Protein AF-A0A3C1C2Q9-F1 (afdb_monomer_lite)

pL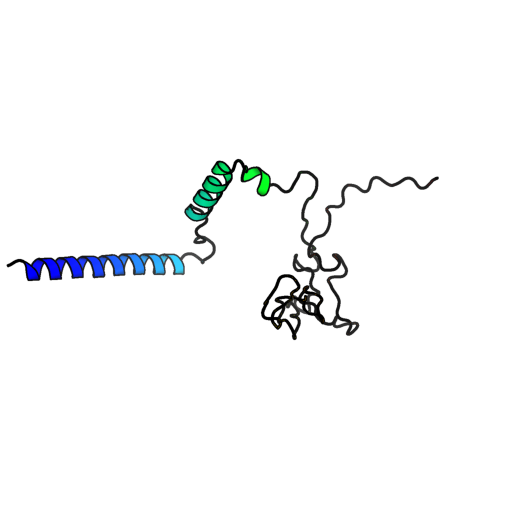DDT: mean 70.47, std 13.51, range [44.06, 96.5]

Foldseek 3Di:
DPPVVVVVVVVVVVVVVVVVVVVVVVVPVVDPVPPPPPCPPVVVVVCVVCVVVVHHVVVVVPDDPQWDFAFDPCLRLLQEHADPPRHGQFQPVLRQQQQNPFPDPDPPRAGPPQQSRLRFDQDPVPRDGATDPQPRSRRTDTDPPPCPDPDDDD

Secondary structure (DSSP, 8-state):
--HHHHHHHHHHHHHHHHHHHHHHHHHHHHS-TTS-S-TTTHHHHHHHHHHHTT--THHHHS--TT--EEE-TTTTTS-SPB-TTS-B---TTTTTSSSTTS---STTPPPPTTTTTS--EE-TTT--EE--TTTTTSSEEE------------

Radius of gyration: 26.31 Å; chains: 1; bounding box: 98×40×55 Å

Sequence (154 aa):
MGKSVYASLIFLFVVLGFVLQFNWMQGVKEKKAEEFAPQGLADKISRWMLQKRGLDPDMLSEGQPGVDKINCAICMGTGRVLGQPGEKAICPICQGVGFRMIRRFDAADRICPFCSGMGRVELPDTGVVGTCPRCDGRGLVRSRATAESVPDGI

Structure (mmCIF, N/CA/C/O backbone):
data_AF-A0A3C1C2Q9-F1
#
_entry.id   AF-A0A3C1C2Q9-F1
#
loop_
_atom_site.group_PDB
_atom_site.id
_atom_site.type_symbol
_atom_site.label_atom_id
_atom_site.label_alt_id
_atom_site.label_comp_id
_atom_site.label_asym_id
_atom_site.label_entity_id
_atom_site.label_seq_id
_atom_site.pdbx_PDB_ins_code
_atom_site.Cartn_x
_atom_site.Cartn_y
_atom_site.Cartn_z
_atom_site.occupancy
_atom_site.B_iso_or_equiv
_atom_site.auth_seq_id
_atom_site.auth_comp_id
_atom_site.auth_asym_id
_atom_site.auth_atom_id
_atom_site.pdbx_PDB_model_num
ATOM 1 N N . MET A 1 1 ? 52.748 0.361 -31.535 1.00 58.75 1 MET A N 1
ATOM 2 C CA . MET A 1 1 ? 52.384 1.661 -30.925 1.00 58.75 1 MET A CA 1
ATOM 3 C C . MET A 1 1 ? 50.882 1.852 -30.629 1.00 58.75 1 MET A C 1
ATOM 5 O O . MET A 1 1 ? 50.506 2.947 -30.255 1.00 58.75 1 MET A O 1
ATOM 9 N N . GLY A 1 2 ? 50.009 0.830 -30.710 1.00 73.88 2 GLY A N 1
ATOM 10 C CA . GLY A 1 2 ? 48.559 1.030 -30.491 1.00 73.88 2 GLY A CA 1
ATOM 11 C C . GLY A 1 2 ? 48.038 0.802 -29.063 1.00 73.88 2 GLY A C 1
ATOM 12 O O . GLY A 1 2 ? 47.067 1.426 -28.659 1.00 73.88 2 GLY A O 1
ATOM 13 N N . LYS A 1 3 ? 48.669 -0.072 -28.266 1.00 82.44 3 LYS A N 1
ATOM 14 C CA . LYS A 1 3 ? 48.089 -0.552 -26.993 1.00 82.44 3 LYS A CA 1
ATOM 15 C C . LYS A 1 3 ? 48.021 0.514 -25.886 1.00 82.44 3 LYS A C 1
ATOM 17 O O . LYS A 1 3 ? 47.086 0.491 -25.095 1.00 82.44 3 LYS A O 1
ATOM 22 N N . SER A 1 4 ? 48.962 1.461 -25.848 1.00 84.06 4 SER A N 1
ATOM 23 C CA . SER A 1 4 ? 48.955 2.542 -24.847 1.00 84.06 4 SER A CA 1
ATOM 24 C C . SER A 1 4 ? 47.852 3.572 -25.101 1.00 84.06 4 SER A C 1
ATOM 26 O O . SER A 1 4 ? 47.272 4.088 -24.151 1.00 84.06 4 SER A O 1
ATOM 28 N N . VAL A 1 5 ? 47.510 3.821 -26.369 1.00 92.25 5 VAL A N 1
ATOM 29 C CA . VAL A 1 5 ? 46.439 4.755 -26.749 1.00 92.25 5 VAL A CA 1
ATOM 30 C C . VAL A 1 5 ? 45.075 4.200 -26.336 1.00 92.25 5 VAL A C 1
ATOM 32 O O . VAL A 1 5 ? 44.279 4.916 -25.738 1.00 92.25 5 VAL A O 1
ATOM 35 N N . TYR A 1 6 ? 44.834 2.902 -26.552 1.00 89.75 6 TYR A N 1
ATOM 36 C CA . TYR A 1 6 ? 43.606 2.248 -26.086 1.00 89.75 6 TYR A CA 1
ATOM 37 C C . TYR A 1 6 ? 43.485 2.249 -24.560 1.00 89.75 6 TYR A C 1
ATOM 39 O O . TYR A 1 6 ? 42.414 2.550 -24.038 1.00 89.75 6 TYR A O 1
ATOM 47 N N . ALA A 1 7 ? 44.576 1.973 -23.838 1.00 92.88 7 ALA A N 1
ATOM 48 C CA . ALA A 1 7 ? 44.569 2.021 -22.377 1.00 92.88 7 ALA A CA 1
ATOM 49 C C . ALA A 1 7 ? 44.247 3.432 -21.851 1.00 92.88 7 ALA A C 1
ATOM 51 O O . ALA A 1 7 ? 43.455 3.578 -20.922 1.00 92.88 7 ALA A O 1
ATOM 52 N N . SER A 1 8 ? 44.800 4.470 -22.486 1.00 93.75 8 SER A N 1
ATOM 53 C CA . SER A 1 8 ? 44.531 5.865 -22.126 1.00 93.75 8 SER A CA 1
ATOM 54 C C . SER A 1 8 ? 43.080 6.275 -22.408 1.00 93.75 8 SER A C 1
ATOM 56 O O . SER A 1 8 ? 42.453 6.901 -21.5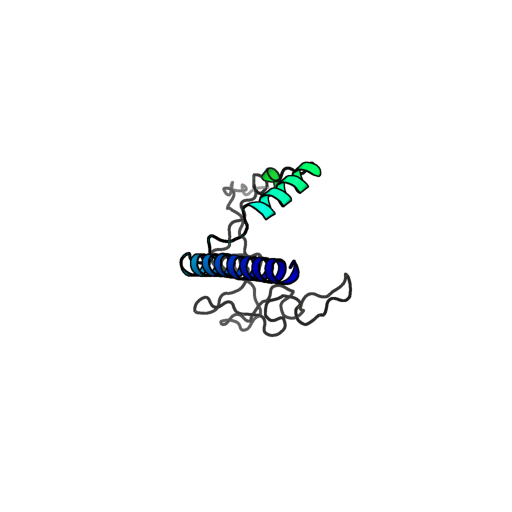55 1.00 93.75 8 SER A O 1
ATOM 58 N N . LEU A 1 9 ? 42.509 5.863 -23.545 1.00 94.94 9 LEU A N 1
ATOM 59 C CA . LEU A 1 9 ? 41.108 6.143 -23.878 1.00 94.94 9 LEU A CA 1
ATOM 60 C C . LEU A 1 9 ? 40.135 5.453 -22.919 1.00 94.94 9 LEU A C 1
ATOM 62 O O . LEU A 1 9 ? 39.205 6.092 -22.435 1.00 94.94 9 LEU A O 1
ATOM 66 N N . ILE A 1 10 ? 40.363 4.175 -22.602 1.00 94.31 10 ILE A N 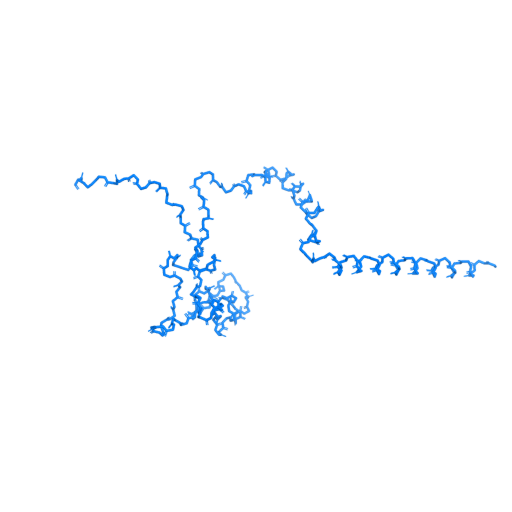1
ATOM 67 C CA . ILE A 1 10 ? 39.522 3.434 -21.651 1.00 94.31 10 ILE A CA 1
ATOM 68 C C . ILE A 1 10 ? 39.561 4.108 -20.279 1.00 94.31 10 ILE A C 1
ATOM 70 O O . ILE A 1 10 ? 38.514 4.326 -19.672 1.00 94.31 10 ILE A O 1
ATOM 74 N N . PHE A 1 11 ? 40.751 4.488 -19.810 1.00 96.12 11 PHE A N 1
ATOM 75 C CA . PHE A 1 11 ? 40.893 5.186 -18.537 1.00 96.12 11 PHE A CA 1
ATOM 76 C C . PHE A 1 11 ? 40.135 6.519 -18.530 1.00 96.12 11 PHE A C 1
ATOM 78 O O . PHE A 1 11 ? 39.421 6.814 -17.574 1.00 96.12 11 PHE A O 1
ATOM 85 N N . LEU A 1 12 ? 40.211 7.287 -19.622 1.00 96.50 12 LEU A N 1
ATOM 86 C CA . LEU A 1 12 ? 39.479 8.544 -19.762 1.00 96.50 12 LEU A CA 1
ATOM 87 C C . LEU A 1 12 ? 37.963 8.322 -19.684 1.00 96.50 12 LEU A C 1
ATOM 89 O O . LEU A 1 12 ? 37.295 9.028 -18.934 1.00 96.50 12 LEU A O 1
ATOM 93 N N . PHE A 1 13 ? 37.420 7.314 -20.373 1.00 96.06 13 PHE A N 1
ATOM 94 C CA . PHE A 1 13 ? 35.991 6.987 -20.296 1.00 96.06 13 PHE A CA 1
ATOM 95 C C . PHE A 1 13 ? 35.548 6.579 -18.889 1.00 96.06 13 PHE A C 1
ATOM 97 O O . PHE A 1 13 ? 34.484 7.006 -18.441 1.00 96.06 13 PHE A O 1
ATOM 104 N N . VAL A 1 14 ? 36.361 5.792 -18.179 1.00 96.19 14 VAL A N 1
ATOM 105 C CA . VAL A 1 14 ? 36.060 5.378 -16.800 1.00 96.19 14 VAL A CA 1
ATOM 106 C C . VAL A 1 14 ? 36.032 6.588 -15.868 1.00 96.19 14 VAL A C 1
ATOM 108 O O . VAL A 1 14 ? 35.081 6.747 -15.104 1.00 96.19 14 VAL A O 1
ATOM 111 N N . VAL A 1 15 ? 37.027 7.474 -15.961 1.00 96.19 15 VAL A N 1
ATOM 112 C CA . VAL A 1 15 ? 37.079 8.696 -15.145 1.00 96.19 15 VAL A CA 1
ATOM 113 C C . VAL A 1 15 ? 35.913 9.627 -15.482 1.00 96.19 15 VAL A C 1
ATOM 115 O O . VAL A 1 15 ? 35.256 10.132 -14.574 1.00 96.19 15 VAL A O 1
ATOM 118 N N . LEU A 1 16 ? 35.600 9.813 -16.767 1.00 96.38 16 LEU A N 1
ATOM 119 C CA . LEU A 1 16 ? 34.487 10.657 -17.206 1.00 96.38 16 LEU A CA 1
ATOM 120 C C . LEU A 1 16 ? 33.138 10.123 -16.698 1.00 96.38 16 LEU A C 1
ATOM 122 O O . LEU A 1 16 ? 32.327 10.885 -16.170 1.00 96.38 16 LEU A O 1
ATOM 126 N N . GLY A 1 17 ? 32.918 8.809 -16.811 1.00 94.19 17 GLY A N 1
ATOM 127 C CA . GLY A 1 17 ? 31.729 8.142 -16.282 1.00 94.19 17 GLY A CA 1
ATOM 128 C C . GLY A 1 17 ? 31.616 8.288 -14.765 1.00 94.19 17 GLY A C 1
ATOM 129 O O . GLY A 1 17 ? 30.540 8.600 -14.256 1.00 94.19 17 GLY A O 1
ATOM 130 N N . PHE A 1 18 ? 32.735 8.154 -14.048 1.00 96.00 18 PHE A N 1
ATOM 131 C CA . PHE A 1 18 ? 32.773 8.320 -12.597 1.00 96.00 18 PHE A CA 1
ATOM 132 C C . PHE A 1 18 ? 32.421 9.751 -12.166 1.00 96.00 18 PHE A C 1
ATOM 134 O O . PHE A 1 18 ? 31.618 9.931 -11.252 1.00 96.00 18 PHE A O 1
ATOM 141 N N . VAL A 1 19 ? 32.948 10.773 -12.849 1.00 94.12 19 VAL A N 1
ATOM 142 C CA . VAL A 1 19 ? 32.631 12.186 -12.565 1.00 94.12 19 VAL A CA 1
ATOM 143 C C . VAL A 1 19 ? 31.155 12.493 -12.834 1.00 94.12 19 VAL A C 1
ATOM 145 O O . VAL A 1 19 ? 30.505 13.140 -12.013 1.00 94.12 19 VAL A O 1
ATOM 148 N N . LEU A 1 20 ? 30.596 11.992 -13.941 1.00 92.62 20 LEU A N 1
ATOM 149 C CA . LEU A 1 20 ? 29.171 12.147 -14.258 1.00 92.62 20 LEU A CA 1
ATOM 150 C C . LEU A 1 20 ? 28.277 11.502 -13.193 1.00 92.62 20 LEU A C 1
ATOM 152 O O . LEU A 1 20 ? 27.340 12.136 -12.704 1.00 92.62 20 LEU A O 1
ATOM 156 N N . GLN A 1 21 ? 28.590 10.267 -12.800 1.00 87.94 21 GLN A N 1
ATOM 157 C CA . GLN A 1 21 ? 27.844 9.549 -11.770 1.00 87.94 21 GLN A CA 1
ATOM 158 C C . GLN A 1 21 ? 27.952 10.247 -10.407 1.00 87.94 21 GLN A C 1
ATOM 160 O O . GLN A 1 21 ? 26.959 10.351 -9.686 1.00 87.94 21 GLN A O 1
ATOM 165 N N . PHE A 1 22 ? 29.131 10.771 -10.062 1.00 91.50 22 PHE A N 1
ATOM 166 C CA . PHE A 1 22 ? 29.343 11.497 -8.814 1.00 91.50 22 PHE A CA 1
ATOM 167 C C . PHE A 1 22 ? 28.563 12.818 -8.779 1.00 91.50 22 PHE A C 1
ATOM 169 O O . PHE A 1 22 ? 27.863 13.074 -7.801 1.00 91.50 22 PHE A O 1
ATOM 176 N N . ASN A 1 23 ? 28.595 13.610 -9.856 1.00 87.50 23 ASN A N 1
ATOM 177 C CA . ASN A 1 23 ? 27.820 14.852 -9.956 1.00 87.50 23 ASN A CA 1
ATOM 178 C C . ASN A 1 23 ? 26.310 14.600 -9.861 1.00 87.50 23 ASN A C 1
ATOM 180 O O . ASN A 1 23 ? 25.604 15.346 -9.183 1.00 87.50 23 ASN A O 1
ATOM 184 N N . TRP A 1 24 ? 25.815 13.525 -10.481 1.00 83.62 24 TRP A N 1
ATOM 185 C CA . TRP A 1 24 ? 24.413 13.130 -10.353 1.00 83.62 24 TRP A CA 1
ATOM 186 C C . TRP A 1 24 ? 24.053 12.778 -8.902 1.00 83.62 24 TRP A C 1
ATOM 188 O O . TRP A 1 24 ? 23.069 13.294 -8.375 1.00 83.62 24 TRP A O 1
ATOM 198 N N . MET A 1 25 ? 24.883 11.985 -8.213 1.00 83.31 25 MET A N 1
ATOM 199 C CA . MET A 1 25 ? 24.654 11.641 -6.802 1.00 83.31 25 MET A CA 1
ATOM 200 C C . MET A 1 25 ? 24.698 12.856 -5.865 1.00 83.31 25 MET A C 1
ATOM 202 O O . MET A 1 25 ? 23.947 12.888 -4.891 1.00 83.31 25 MET A O 1
ATOM 206 N N . GLN A 1 26 ? 25.551 13.849 -6.135 1.00 83.12 26 GLN A N 1
ATOM 207 C CA . GLN A 1 26 ? 25.576 15.093 -5.353 1.00 83.12 26 GLN A CA 1
ATOM 208 C C . GLN A 1 26 ? 24.316 15.932 -5.604 1.00 83.12 26 GLN A C 1
ATOM 210 O O . GLN A 1 26 ? 23.684 16.381 -4.649 1.00 83.12 26 GLN A O 1
ATOM 215 N N . GLY A 1 27 ? 23.866 16.033 -6.859 1.00 75.31 27 GLY A N 1
ATOM 216 C CA . GLY A 1 27 ? 22.604 16.700 -7.195 1.00 75.31 27 GLY A CA 1
ATOM 217 C C . GLY A 1 27 ? 21.378 16.062 -6.526 1.00 75.31 27 GLY A C 1
ATOM 218 O O . GLY A 1 27 ? 20.465 16.774 -6.111 1.00 75.31 27 GLY A O 1
ATOM 219 N N . VAL A 1 28 ? 21.379 14.736 -6.353 1.00 70.88 28 VAL A N 1
ATOM 220 C CA . VAL A 1 28 ? 20.331 13.995 -5.624 1.00 70.88 28 VAL A CA 1
ATOM 221 C C . VAL A 1 28 ? 20.388 14.232 -4.106 1.00 70.88 28 VAL A C 1
ATOM 223 O O . VAL A 1 28 ? 19.367 14.121 -3.433 1.00 70.88 28 VAL A O 1
ATOM 226 N N . LYS A 1 29 ? 21.554 14.563 -3.536 1.00 69.50 29 LYS A N 1
ATOM 227 C CA . LYS A 1 29 ? 21.671 14.887 -2.103 1.00 69.50 29 LYS A CA 1
ATOM 228 C C . LYS A 1 29 ? 21.210 16.306 -1.785 1.00 69.50 29 LYS A C 1
ATOM 230 O O . LYS A 1 29 ? 20.596 16.517 -0.742 1.00 69.50 29 LYS A O 1
ATOM 235 N N . GLU A 1 30 ? 21.505 17.262 -2.662 1.00 65.38 30 GLU A N 1
ATOM 236 C CA . GLU A 1 30 ? 21.138 18.670 -2.461 1.00 65.38 30 GLU A CA 1
ATOM 237 C C . GLU A 1 30 ? 19.657 18.938 -2.752 1.00 65.38 30 GLU A C 1
ATOM 239 O O . GLU A 1 30 ? 19.029 19.761 -2.083 1.00 65.38 30 GLU A O 1
ATOM 244 N N . LYS A 1 31 ? 19.065 18.209 -3.704 1.00 57.75 31 LYS A N 1
ATOM 245 C CA . LYS A 1 31 ? 17.633 18.287 -4.002 1.00 57.75 31 LYS A CA 1
ATOM 246 C C . LYS A 1 31 ? 16.925 17.107 -3.350 1.00 57.75 31 LYS A C 1
ATOM 248 O O . LYS A 1 31 ? 17.076 15.977 -3.801 1.00 57.75 31 LYS A O 1
ATOM 253 N N . LYS A 1 32 ? 16.165 17.372 -2.277 1.00 51.22 32 LYS A N 1
ATOM 254 C CA . LYS A 1 32 ? 15.304 16.391 -1.590 1.00 51.22 32 LYS A CA 1
ATOM 255 C C . LYS A 1 32 ? 14.652 15.447 -2.608 1.00 51.22 32 LYS A C 1
ATOM 257 O O . LYS A 1 32 ? 14.063 15.902 -3.583 1.00 51.22 32 LYS A O 1
ATOM 262 N N . ALA A 1 33 ? 14.748 14.148 -2.335 1.00 50.78 33 ALA A N 1
ATOM 263 C CA . ALA A 1 33 ? 14.363 13.001 -3.164 1.00 50.78 33 ALA A CA 1
ATOM 264 C C . ALA A 1 33 ? 12.906 12.958 -3.692 1.00 50.78 33 ALA A C 1
ATOM 266 O O . ALA A 1 33 ? 12.492 11.945 -4.248 1.00 50.78 33 ALA A O 1
ATOM 267 N N . GLU A 1 34 ? 12.125 14.025 -3.543 1.00 50.94 34 GLU A N 1
ATOM 268 C CA . GLU A 1 34 ? 10.739 14.117 -4.005 1.00 50.94 34 GLU A CA 1
ATOM 269 C C . GLU A 1 34 ? 10.626 14.545 -5.480 1.00 50.94 34 GLU A C 1
ATOM 271 O O . GLU A 1 34 ? 9.607 14.273 -6.105 1.00 50.94 34 GLU A O 1
ATOM 276 N N . GLU A 1 35 ? 11.676 15.122 -6.083 1.00 52.91 35 GLU A N 1
ATOM 277 C CA . GLU A 1 35 ? 11.621 15.636 -7.469 1.00 52.91 35 GLU A CA 1
ATOM 278 C C . GLU A 1 35 ? 12.245 14.700 -8.530 1.00 52.91 35 GLU A C 1
ATOM 280 O O . GLU A 1 35 ? 12.075 14.911 -9.728 1.00 52.91 35 GLU A O 1
ATOM 285 N N . PHE A 1 36 ? 12.934 13.626 -8.115 1.00 49.44 36 PHE A N 1
ATOM 286 C CA . PHE A 1 36 ? 13.581 12.646 -9.010 1.00 49.44 36 PHE A CA 1
ATOM 287 C C . PHE A 1 36 ? 12.833 11.308 -9.117 1.00 49.44 36 PHE A C 1
ATOM 289 O O . PHE A 1 36 ? 13.420 10.281 -9.466 1.00 49.44 36 PHE A O 1
ATOM 296 N N . ALA A 1 37 ? 11.523 11.289 -8.876 1.00 50.53 37 ALA A N 1
ATOM 297 C CA . ALA A 1 37 ? 10.721 10.210 -9.437 1.00 50.53 37 ALA A CA 1
ATOM 298 C C . ALA A 1 37 ? 10.841 10.292 -10.979 1.00 50.53 37 ALA A C 1
ATOM 300 O O . ALA A 1 37 ? 10.709 11.386 -11.530 1.00 50.53 37 ALA A O 1
ATOM 301 N N . PRO A 1 38 ? 11.109 9.192 -11.711 1.00 51.22 38 PRO A N 1
ATOM 302 C CA . PRO A 1 38 ? 11.228 9.189 -13.171 1.00 51.22 38 PRO A CA 1
ATOM 303 C C . PRO A 1 38 ? 9.855 9.364 -13.850 1.00 51.22 38 PRO A C 1
ATOM 305 O O . PRO A 1 38 ? 9.466 8.577 -14.708 1.00 51.22 38 PRO A O 1
ATOM 308 N N . GLN A 1 39 ? 9.117 10.413 -13.488 1.00 55.38 39 GLN A N 1
ATOM 309 C CA . GLN A 1 39 ? 7.770 10.720 -13.980 1.00 55.38 39 GLN A CA 1
ATOM 310 C C . GLN A 1 39 ? 7.776 11.288 -15.409 1.00 55.38 39 GLN A C 1
ATOM 312 O O . GLN A 1 39 ? 6.745 11.599 -15.990 1.00 55.38 39 GLN A O 1
ATOM 317 N N . GLY A 1 40 ? 8.954 11.441 -16.022 1.00 64.69 40 GLY A N 1
ATOM 318 C CA . GLY A 1 40 ? 9.066 11.957 -17.384 1.00 64.69 40 GLY A CA 1
ATOM 319 C C . GLY A 1 40 ? 9.001 10.875 -18.458 1.00 64.69 40 GLY A C 1
ATOM 320 O O . GLY A 1 40 ? 8.308 11.035 -19.457 1.00 64.69 40 GLY A O 1
ATOM 321 N N . LEU A 1 41 ? 9.769 9.794 -18.297 1.00 76.00 41 LEU A N 1
ATOM 322 C CA . LEU A 1 41 ? 9.997 8.827 -19.376 1.00 76.00 41 LEU A CA 1
ATOM 323 C C . LEU A 1 41 ? 9.141 7.570 -19.218 1.00 76.00 41 LEU A C 1
ATOM 325 O O . LEU A 1 41 ? 8.513 7.144 -20.184 1.00 76.00 41 LEU A O 1
ATOM 329 N N . ALA A 1 42 ? 9.068 7.017 -18.006 1.00 71.19 42 ALA A N 1
ATOM 330 C CA . ALA A 1 42 ? 8.222 5.859 -17.727 1.00 71.19 42 ALA A CA 1
ATOM 331 C C . ALA A 1 42 ? 6.741 6.189 -17.975 1.00 71.19 42 ALA A C 1
ATOM 333 O O . ALA A 1 42 ? 6.045 5.411 -18.626 1.00 71.19 42 ALA A O 1
ATOM 334 N N . ASP A 1 43 ? 6.306 7.387 -17.575 1.00 70.31 43 ASP A N 1
ATOM 335 C CA . ASP A 1 43 ? 4.938 7.859 -17.806 1.00 70.31 43 ASP A CA 1
ATOM 336 C C . ASP A 1 43 ? 4.645 8.155 -19.279 1.00 70.31 43 ASP A C 1
ATOM 338 O O . ASP A 1 43 ? 3.535 7.925 -19.753 1.00 70.31 43 ASP A O 1
ATOM 342 N N . LYS A 1 44 ? 5.632 8.616 -20.057 1.00 79.00 44 LYS A N 1
ATOM 343 C CA . LYS A 1 44 ? 5.456 8.776 -21.511 1.00 79.00 44 LYS A CA 1
ATOM 344 C C . LYS A 1 44 ? 5.336 7.428 -22.215 1.00 79.00 44 LYS A C 1
ATOM 346 O O . LYS A 1 44 ? 4.504 7.284 -23.107 1.00 79.00 44 LYS A O 1
ATOM 351 N N . ILE A 1 45 ? 6.138 6.442 -21.809 1.00 82.81 45 ILE A N 1
ATOM 352 C CA . ILE A 1 45 ? 6.094 5.088 -22.374 1.00 82.81 45 ILE A CA 1
ATOM 353 C C . ILE A 1 45 ? 4.768 4.403 -22.022 1.00 82.81 45 ILE A C 1
ATOM 355 O O . ILE A 1 45 ? 4.151 3.793 -22.896 1.00 82.81 45 ILE A O 1
ATOM 359 N N . SER A 1 46 ? 4.298 4.529 -20.778 1.00 70.50 46 SER A N 1
ATOM 360 C CA . SER A 1 46 ? 3.022 3.947 -20.353 1.00 70.50 46 SER A CA 1
ATOM 361 C C . SER A 1 46 ? 1.835 4.585 -21.084 1.00 70.50 46 SER A C 1
ATOM 363 O O . SER A 1 46 ? 1.011 3.852 -21.636 1.00 70.50 46 SER A O 1
ATOM 365 N N . ARG A 1 47 ? 1.791 5.922 -21.201 1.00 76.75 47 ARG A N 1
ATOM 366 C CA . ARG A 1 47 ? 0.770 6.637 -21.992 1.00 76.75 47 ARG A CA 1
ATOM 367 C C . ARG A 1 47 ? 0.781 6.213 -23.458 1.00 76.75 47 ARG A C 1
ATOM 369 O O . ARG A 1 47 ? -0.271 5.914 -24.015 1.00 76.75 47 ARG A O 1
ATOM 376 N N . TRP A 1 48 ? 1.963 6.121 -24.068 1.00 81.00 48 TRP A N 1
ATOM 377 C CA . TRP A 1 48 ? 2.102 5.689 -25.460 1.00 81.00 48 TRP A CA 1
ATOM 378 C C . TRP A 1 48 ? 1.611 4.246 -25.680 1.00 81.00 48 TRP A C 1
ATOM 380 O O . TRP A 1 48 ? 0.919 3.971 -26.663 1.00 81.00 48 TRP A O 1
ATOM 390 N N . MET A 1 49 ? 1.903 3.322 -24.755 1.00 80.88 49 MET A N 1
ATOM 391 C CA . MET A 1 49 ? 1.401 1.943 -24.832 1.00 80.88 49 MET A CA 1
ATOM 392 C C . MET A 1 49 ? -0.122 1.851 -24.668 1.00 80.88 49 MET A C 1
ATOM 394 O O . MET A 1 49 ? -0.755 1.053 -25.362 1.00 80.88 49 MET A O 1
ATOM 398 N N . LEU A 1 50 ? -0.712 2.645 -23.768 1.00 77.50 50 LEU A N 1
ATOM 399 C CA . LEU A 1 50 ? -2.165 2.697 -23.561 1.00 77.50 50 LEU A CA 1
ATOM 400 C C . LEU A 1 50 ? -2.879 3.230 -24.808 1.00 77.50 50 LEU A C 1
ATOM 402 O O . LEU A 1 50 ? -3.801 2.584 -25.310 1.00 77.50 50 LEU A O 1
ATOM 406 N N . GLN A 1 51 ? -2.354 4.308 -25.395 1.00 81.75 51 GLN A N 1
ATOM 407 C CA . GLN A 1 51 ? -2.881 4.888 -26.629 1.00 81.75 51 GLN A CA 1
ATOM 408 C C . GLN A 1 51 ? -2.847 3.890 -27.799 1.00 81.75 51 GLN A C 1
ATOM 410 O O . GLN A 1 51 ? -3.809 3.780 -28.557 1.00 81.75 51 GLN A O 1
ATOM 415 N N . LYS A 1 52 ? -1.777 3.091 -27.928 1.00 82.19 52 LYS A N 1
ATOM 416 C CA . LYS A 1 52 ? -1.687 2.031 -28.952 1.00 82.19 52 LYS A CA 1
ATOM 417 C C . LYS A 1 52 ? -2.695 0.895 -28.762 1.00 82.19 52 LYS A C 1
ATOM 419 O O . LYS A 1 52 ? -2.997 0.204 -29.731 1.00 82.19 52 LYS A O 1
ATOM 424 N N . ARG A 1 53 ? -3.219 0.709 -27.549 1.00 79.00 53 ARG A N 1
ATOM 425 C CA . ARG A 1 53 ? -4.287 -0.253 -27.235 1.00 79.00 53 ARG A CA 1
ATOM 426 C C . ARG A 1 53 ? -5.693 0.349 -27.340 1.00 79.00 53 ARG A C 1
ATOM 428 O O . ARG A 1 53 ? -6.652 -0.347 -27.027 1.00 79.00 53 ARG A O 1
ATOM 435 N N . GLY A 1 54 ? -5.819 1.607 -27.772 1.00 77.31 54 GLY A N 1
ATOM 436 C CA . GLY A 1 54 ? -7.103 2.311 -27.853 1.00 77.31 54 GLY A CA 1
ATOM 437 C C . GLY A 1 54 ? -7.683 2.693 -26.489 1.00 77.31 54 GLY A C 1
ATOM 438 O O . GLY A 1 54 ? -8.872 2.974 -26.394 1.00 77.31 54 GLY A O 1
ATOM 439 N N . LEU A 1 55 ? -6.863 2.675 -25.435 1.00 65.69 55 LEU A N 1
ATOM 440 C CA . LEU A 1 55 ? -7.241 3.106 -24.094 1.00 65.69 55 LEU A CA 1
ATOM 441 C C . LEU A 1 55 ? -6.695 4.514 -23.886 1.00 65.69 55 LEU A C 1
ATOM 443 O O . LEU A 1 55 ? -5.480 4.716 -23.893 1.00 65.69 55 LEU A O 1
ATOM 447 N N . ASP A 1 56 ? -7.593 5.478 -23.726 1.00 65.69 56 ASP A N 1
ATOM 448 C CA . ASP A 1 56 ? -7.215 6.859 -23.466 1.00 65.69 56 ASP A CA 1
ATOM 449 C C . ASP A 1 56 ? -6.709 6.982 -22.014 1.00 65.69 56 ASP A C 1
ATOM 451 O O . ASP A 1 56 ? -7.467 6.691 -21.082 1.00 65.69 56 ASP A O 1
ATOM 455 N N . PRO A 1 57 ? -5.429 7.329 -21.774 1.00 56.50 57 PRO A N 1
ATOM 456 C CA . PRO A 1 57 ? -4.892 7.429 -20.419 1.00 56.50 57 PRO A CA 1
ATOM 457 C C . PRO A 1 57 ? -5.591 8.512 -19.585 1.00 56.50 57 PRO A C 1
ATOM 459 O O . PRO A 1 57 ? -5.668 8.368 -18.363 1.00 56.50 57 PRO A O 1
ATOM 462 N N . ASP A 1 58 ? -6.154 9.539 -20.226 1.00 59.41 58 ASP A N 1
ATOM 463 C CA . ASP A 1 58 ? -6.890 10.600 -19.533 1.00 59.41 58 ASP A CA 1
ATOM 464 C C . ASP A 1 58 ? -8.260 10.104 -19.024 1.00 59.41 58 ASP A C 1
ATOM 466 O O . ASP A 1 58 ? -8.702 10.517 -17.953 1.00 59.41 58 ASP A O 1
ATOM 470 N N . MET A 1 59 ? -8.867 9.093 -19.668 1.00 54.69 59 MET A N 1
ATOM 471 C CA . MET A 1 59 ? -10.090 8.434 -19.170 1.00 54.69 59 MET A CA 1
ATOM 472 C C . MET A 1 59 ? -9.870 7.528 -17.948 1.00 54.69 59 MET A C 1
ATOM 474 O O . MET A 1 59 ? -10.836 7.116 -17.307 1.00 54.69 59 MET A O 1
ATOM 478 N N . LEU A 1 60 ? -8.622 7.174 -17.625 1.00 55.19 60 LEU A N 1
ATOM 479 C CA . LEU A 1 60 ? -8.296 6.362 -16.44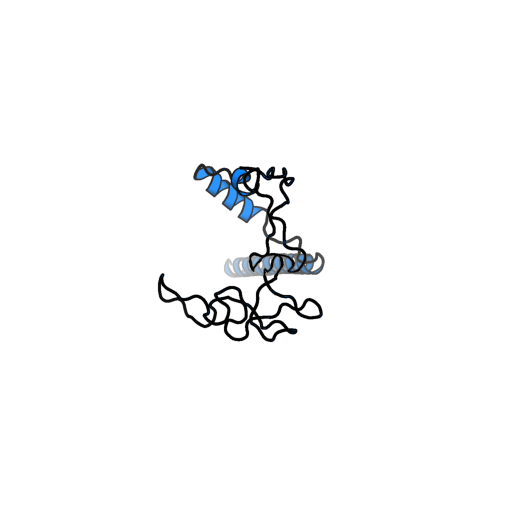5 1.00 55.19 60 LEU A CA 1
ATOM 480 C C . LEU A 1 60 ? -7.881 7.214 -15.238 1.00 55.19 60 LEU A C 1
ATOM 482 O O . LEU A 1 60 ? -7.943 6.724 -14.107 1.00 55.19 60 LEU A O 1
ATOM 486 N N . SER A 1 61 ? -7.444 8.457 -15.468 1.00 50.97 61 SER A N 1
ATOM 487 C CA . SER A 1 61 ? -6.966 9.356 -14.412 1.00 50.97 61 SER A CA 1
ATOM 488 C C . SER A 1 61 ? -8.078 10.221 -13.817 1.00 50.97 61 SER A C 1
ATOM 490 O O . SER A 1 61 ? -8.012 10.565 -12.636 1.00 50.97 61 SER A O 1
ATOM 492 N N . GLU A 1 62 ? -9.121 10.522 -14.586 1.00 50.62 62 GLU A N 1
ATOM 493 C CA . GLU A 1 62 ? -10.353 11.102 -14.064 1.00 50.62 62 GLU A CA 1
ATOM 494 C C . GLU A 1 62 ? -11.291 9.955 -13.695 1.00 50.62 62 GLU A C 1
ATOM 496 O O . GLU A 1 62 ? -11.830 9.253 -14.549 1.00 50.62 62 GLU A O 1
ATOM 501 N N . GLY A 1 63 ? -11.436 9.704 -12.389 1.00 51.09 63 GLY A N 1
ATOM 502 C CA . GLY A 1 63 ? -12.450 8.779 -11.894 1.00 51.09 63 GLY A CA 1
ATOM 503 C C . GLY A 1 63 ? -13.786 9.097 -12.559 1.00 51.09 63 GLY A C 1
ATOM 504 O O . GLY A 1 63 ? -14.116 10.269 -12.710 1.00 51.09 63 GLY A O 1
ATOM 505 N N . GLN A 1 64 ? -14.512 8.059 -12.989 1.00 52.53 64 GLN A N 1
ATOM 506 C CA . GLN A 1 64 ? -15.815 8.199 -13.643 1.00 52.53 64 GLN A CA 1
ATOM 507 C C . GLN A 1 64 ? -16.613 9.367 -13.036 1.00 52.53 64 GLN A C 1
ATOM 509 O O . GLN A 1 64 ? -16.749 9.408 -11.804 1.00 52.53 64 GLN A O 1
ATOM 514 N N . PRO A 1 65 ? -17.140 10.298 -13.854 1.00 48.12 65 PRO A N 1
ATOM 515 C CA . PRO A 1 65 ? -17.918 11.416 -13.341 1.00 48.12 65 PRO A CA 1
ATOM 516 C C . PRO A 1 65 ? -19.063 10.867 -12.481 1.00 48.12 65 PRO A C 1
ATOM 518 O O . PRO A 1 65 ? -19.886 10.084 -12.953 1.00 48.12 65 PRO A O 1
ATOM 521 N N . GLY A 1 66 ? -19.056 11.221 -11.192 1.00 55.12 66 GLY A N 1
ATOM 522 C CA . GLY A 1 66 ? -20.042 10.769 -10.205 1.00 55.12 66 GLY A CA 1
ATOM 523 C C . GLY A 1 66 ? -19.512 9.911 -9.049 1.00 55.12 66 GLY A C 1
ATOM 524 O O . GLY A 1 66 ? -20.293 9.595 -8.151 1.00 55.12 66 GLY A O 1
ATOM 525 N N . VAL A 1 67 ? -18.223 9.545 -9.006 1.00 60.16 67 VAL A N 1
ATOM 526 C CA . VAL A 1 67 ? -17.644 8.840 -7.841 1.00 60.16 67 VAL A CA 1
ATOM 527 C C . VAL A 1 67 ? -16.354 9.508 -7.368 1.00 60.16 67 VAL A C 1
ATOM 529 O O . VAL A 1 67 ? -15.248 9.020 -7.609 1.00 60.16 67 VAL A O 1
ATOM 532 N N . ASP A 1 68 ? -16.492 10.602 -6.620 1.00 63.56 68 ASP A N 1
ATOM 533 C CA . ASP A 1 68 ? -15.358 11.178 -5.898 1.00 63.56 68 ASP A CA 1
ATOM 534 C C . ASP A 1 68 ? -14.882 10.200 -4.819 1.00 63.56 68 ASP A C 1
ATOM 536 O O . ASP A 1 68 ? -15.595 9.873 -3.861 1.00 63.56 68 ASP A O 1
ATOM 540 N N . LYS A 1 69 ? -13.643 9.723 -4.963 1.00 70.62 69 LYS A N 1
ATOM 541 C CA . LYS A 1 69 ? -12.970 8.922 -3.937 1.00 70.62 69 LYS A CA 1
ATOM 542 C C . LYS A 1 69 ? -12.456 9.856 -2.846 1.00 70.62 69 LYS A C 1
ATOM 544 O O . LYS A 1 69 ? -11.313 10.302 -2.886 1.00 70.62 69 LYS A O 1
ATOM 549 N N . ILE A 1 70 ? -13.293 10.145 -1.853 1.00 82.19 70 ILE A N 1
ATOM 550 C CA . ILE A 1 70 ? -12.873 10.936 -0.694 1.00 82.19 70 ILE A CA 1
ATOM 551 C C . ILE A 1 70 ? -12.183 10.021 0.317 1.00 82.19 70 ILE A C 1
ATOM 553 O O . ILE A 1 70 ? -12.776 9.071 0.832 1.00 82.19 70 ILE A O 1
ATOM 557 N N . ASN A 1 71 ? -10.929 10.326 0.646 1.00 82.12 71 ASN A N 1
ATOM 558 C CA . ASN A 1 71 ? -10.213 9.627 1.708 1.00 82.12 71 ASN A CA 1
ATOM 559 C C . ASN A 1 71 ? -10.914 9.829 3.057 1.00 82.12 71 ASN A C 1
ATOM 561 O O . ASN A 1 71 ? -11.274 10.939 3.450 1.00 82.12 71 ASN A O 1
ATOM 565 N N . CYS A 1 72 ? -11.088 8.744 3.804 1.00 80.38 72 CYS A N 1
ATOM 566 C CA . CYS A 1 72 ? -11.632 8.802 5.148 1.00 80.38 72 CYS A CA 1
ATOM 567 C C . CYS A 1 72 ? -10.654 9.551 6.061 1.00 80.38 72 CYS A C 1
ATOM 569 O O . CYS A 1 72 ? -9.573 9.042 6.353 1.00 80.38 72 CYS A O 1
ATOM 571 N N . ALA A 1 73 ? -11.055 10.727 6.549 1.00 83.38 73 ALA A N 1
ATOM 572 C CA . ALA A 1 73 ? -10.226 11.577 7.407 1.00 83.38 73 ALA A CA 1
ATOM 573 C C . ALA A 1 73 ? -9.789 10.890 8.716 1.00 83.38 73 ALA A C 1
ATOM 575 O O . ALA A 1 73 ? -8.699 11.146 9.206 1.00 83.38 73 ALA A O 1
ATOM 576 N N . ILE A 1 74 ? -10.605 9.972 9.251 1.00 80.25 74 ILE A N 1
ATOM 577 C CA . ILE A 1 74 ? -10.319 9.284 10.523 1.00 80.25 74 ILE A CA 1
ATOM 578 C C . ILE A 1 74 ? -9.190 8.261 10.385 1.00 80.25 74 ILE A C 1
ATOM 580 O O . ILE A 1 74 ? -8.417 8.078 11.313 1.00 80.25 74 ILE A O 1
ATOM 584 N N . CYS A 1 75 ? -9.085 7.582 9.241 1.00 76.62 75 CYS A N 1
ATOM 585 C CA . CYS A 1 75 ? -8.041 6.577 9.013 1.00 76.62 75 CYS A CA 1
ATOM 586 C C . CYS A 1 75 ? -7.020 6.995 7.953 1.00 76.62 75 CYS A C 1
ATOM 588 O O . CYS A 1 75 ? -6.199 6.175 7.544 1.00 76.62 75 CYS A O 1
ATOM 590 N N . MET A 1 76 ? -7.091 8.238 7.471 1.00 80.69 76 MET A N 1
ATOM 591 C CA . MET A 1 76 ? -6.232 8.790 6.421 1.00 80.69 76 MET A CA 1
ATOM 592 C C . MET A 1 76 ? -6.129 7.883 5.185 1.00 80.69 76 MET A C 1
ATOM 594 O O . MET A 1 76 ? -5.038 7.571 4.715 1.00 80.69 76 MET A O 1
ATOM 598 N N . GLY A 1 77 ? -7.259 7.373 4.692 1.00 79.94 77 GLY A N 1
ATOM 599 C CA . GLY A 1 77 ? -7.254 6.506 3.506 1.00 79.94 77 GLY A CA 1
ATOM 600 C C . GLY A 1 77 ? -6.870 5.043 3.758 1.00 79.94 77 GLY A C 1
ATOM 601 O O . GLY A 1 77 ? -6.981 4.222 2.856 1.00 79.94 77 GLY A O 1
ATOM 602 N N . THR A 1 78 ? -6.435 4.675 4.967 1.00 75.69 78 THR A N 1
ATOM 603 C CA . THR A 1 78 ? -5.877 3.331 5.218 1.00 75.69 78 THR A CA 1
ATOM 604 C C . THR A 1 78 ? -6.924 2.255 5.499 1.00 75.69 78 THR A C 1
ATOM 606 O O . THR A 1 78 ? -6.620 1.069 5.406 1.00 75.69 78 THR A O 1
ATOM 609 N N . GLY A 1 79 ? -8.130 2.650 5.918 1.00 75.00 79 GLY A N 1
ATOM 610 C CA . GLY A 1 79 ? -9.170 1.736 6.401 1.00 75.00 79 GLY A CA 1
ATOM 611 C C . GLY A 1 79 ? -8.904 1.157 7.796 1.00 75.00 79 GLY A C 1
ATOM 612 O O . GLY A 1 79 ? -9.751 0.459 8.355 1.00 75.00 79 GLY A O 1
ATOM 613 N N . ARG A 1 80 ? -7.758 1.460 8.408 1.00 75.12 80 ARG A N 1
ATOM 614 C CA . ARG A 1 80 ? -7.356 0.894 9.700 1.00 75.12 80 ARG A CA 1
ATOM 615 C C . ARG A 1 80 ? -7.748 1.808 10.848 1.00 75.12 80 ARG A C 1
ATOM 617 O O . ARG A 1 80 ? -7.890 3.015 10.674 1.00 75.12 80 ARG A O 1
ATOM 624 N N . VAL A 1 81 ? -7.923 1.219 12.025 1.00 75.31 81 VAL A N 1
ATOM 625 C CA . VAL A 1 81 ? -7.950 1.999 13.262 1.00 75.31 81 VAL A CA 1
ATOM 626 C C . VAL A 1 81 ? -6.533 2.505 13.508 1.00 75.31 81 VAL A C 1
ATOM 628 O O . VAL A 1 81 ? -5.571 1.744 13.404 1.00 75.31 81 VAL A O 1
ATOM 631 N N . LEU A 1 82 ? -6.409 3.804 13.752 1.00 70.88 82 LEU A N 1
ATOM 632 C CA . LEU A 1 82 ? -5.148 4.423 14.134 1.00 70.88 82 LEU A CA 1
ATOM 633 C C . LEU A 1 82 ? -5.037 4.353 15.660 1.00 70.88 82 LEU A C 1
ATOM 635 O O . LEU A 1 82 ? -6.006 4.669 16.349 1.00 70.88 82 LEU A O 1
ATOM 639 N N . GLY A 1 83 ? -3.888 3.917 16.179 1.00 67.25 83 GLY A N 1
ATOM 640 C CA . GLY A 1 83 ? -3.600 4.008 17.613 1.00 67.25 83 GLY A CA 1
ATOM 641 C C . GLY A 1 83 ? -3.267 5.448 18.029 1.00 67.25 83 GLY A C 1
ATOM 642 O O . GLY A 1 83 ? -3.217 6.353 17.195 1.00 67.25 83 GLY A O 1
ATOM 643 N N . GLN A 1 84 ? -2.987 5.678 19.311 1.00 65.81 84 GLN A N 1
ATOM 644 C CA . GLN A 1 84 ? -2.322 6.907 19.774 1.00 65.81 84 GLN A CA 1
ATOM 645 C C . GLN A 1 84 ? -0.800 6.732 19.596 1.00 65.81 84 GLN A C 1
ATOM 647 O O . GLN A 1 84 ? -0.312 5.696 20.044 1.00 65.81 84 GLN A O 1
ATOM 652 N N . PRO A 1 85 ? -0.018 7.648 18.974 1.00 60.06 85 PRO A N 1
ATOM 653 C CA . PRO A 1 85 ? -0.319 8.943 18.352 1.00 60.06 85 PRO A CA 1
ATOM 654 C C . PRO A 1 85 ? -0.342 8.855 16.807 1.00 60.06 85 PRO A C 1
ATOM 656 O O . PRO A 1 85 ? 0.574 9.307 16.122 1.00 60.06 85 PRO A O 1
ATOM 659 N N . GLY A 1 86 ? -1.380 8.251 16.224 1.00 60.47 86 GLY A N 1
ATOM 660 C CA . GLY A 1 86 ? -1.486 8.086 14.767 1.00 60.47 86 GLY A CA 1
ATOM 661 C C . GLY A 1 86 ? -0.616 6.961 14.201 1.00 60.47 86 GLY A C 1
ATOM 662 O O . GLY A 1 86 ? -0.507 6.815 12.980 1.00 60.47 86 GLY A O 1
ATOM 663 N N . GLU A 1 87 ? -0.014 6.146 15.068 1.00 66.00 87 GLU A N 1
ATOM 664 C CA . GLU A 1 87 ? 0.749 4.988 14.638 1.00 66.00 87 GLU A CA 1
ATOM 665 C C . GLU A 1 87 ? -0.196 3.940 14.042 1.00 66.00 87 GLU A C 1
ATOM 667 O O . GLU A 1 87 ? -1.253 3.600 14.593 1.00 66.00 87 GLU A O 1
ATOM 672 N N . LYS A 1 88 ? 0.167 3.463 12.848 1.00 66.12 88 LYS A N 1
ATOM 673 C CA . LYS A 1 88 ? -0.591 2.429 12.155 1.00 66.12 88 LYS A CA 1
ATOM 674 C C . LYS A 1 88 ? -0.427 1.157 12.956 1.00 66.12 88 LYS A C 1
ATOM 676 O O . LYS A 1 88 ? 0.633 0.544 12.932 1.00 66.12 88 LYS A O 1
ATOM 681 N N . ALA A 1 89 ? -1.494 0.736 13.608 1.00 69.12 89 ALA A N 1
ATOM 682 C CA . ALA A 1 89 ? -1.521 -0.574 14.202 1.00 69.12 89 ALA A CA 1
ATOM 683 C C . ALA A 1 89 ? -1.385 -1.605 13.054 1.00 69.12 89 ALA A C 1
ATOM 685 O O . ALA A 1 89 ? -2.114 -1.571 12.052 1.00 69.12 89 ALA A O 1
ATOM 686 N N . ILE A 1 90 ? -0.410 -2.507 13.173 1.00 73.44 90 ILE A N 1
ATOM 687 C CA . ILE A 1 90 ? -0.117 -3.544 12.183 1.00 73.44 90 ILE A CA 1
ATOM 688 C C . ILE A 1 90 ? -0.591 -4.893 12.728 1.00 73.44 90 ILE A C 1
ATOM 690 O O . ILE A 1 90 ? -0.202 -5.287 13.821 1.00 73.44 90 ILE A O 1
ATOM 694 N N . CYS A 1 91 ? -1.390 -5.637 11.951 1.00 75.44 91 CYS A N 1
ATOM 695 C CA . CYS A 1 91 ? -1.749 -7.016 12.298 1.00 75.44 91 CYS A CA 1
ATOM 696 C C . CYS A 1 91 ? -0.480 -7.835 12.602 1.00 75.44 91 CYS A C 1
ATOM 698 O O . CYS A 1 91 ? 0.318 -8.008 11.678 1.00 75.44 91 CYS A O 1
ATOM 700 N N . PRO A 1 92 ? -0.299 -8.393 13.812 1.00 74.19 92 PRO A N 1
ATOM 701 C CA . PRO A 1 92 ? 0.945 -9.077 14.178 1.00 74.19 92 PRO A CA 1
ATOM 702 C C . PRO A 1 92 ? 1.175 -10.349 13.347 1.00 74.19 92 PRO A C 1
ATOM 704 O O . PRO A 1 92 ? 2.308 -10.697 13.034 1.00 74.19 92 PRO A O 1
ATOM 707 N N . ILE A 1 93 ? 0.089 -10.995 12.909 1.00 74.75 93 ILE A N 1
ATOM 708 C CA . ILE A 1 93 ? 0.108 -12.239 12.129 1.00 74.75 93 ILE A CA 1
ATOM 709 C C . ILE A 1 93 ? 0.547 -11.985 10.686 1.00 74.75 93 ILE A C 1
ATOM 711 O O . ILE A 1 93 ? 1.494 -12.593 10.203 1.00 74.75 93 ILE A O 1
ATOM 715 N N . CYS A 1 94 ? -0.118 -11.077 9.968 1.00 74.88 94 CYS A N 1
ATOM 716 C CA . CYS A 1 94 ? 0.225 -10.805 8.567 1.00 74.88 94 CYS A CA 1
ATOM 717 C C . CYS A 1 94 ? 1.162 -9.609 8.385 1.00 74.88 94 CYS A C 1
ATOM 719 O O . CYS A 1 94 ? 1.376 -9.194 7.251 1.00 74.88 94 CYS A O 1
ATOM 721 N N . GLN A 1 95 ? 1.651 -9.010 9.471 1.00 75.44 95 GLN A N 1
ATOM 722 C CA . GLN A 1 95 ? 2.424 -7.763 9.501 1.00 75.44 95 GLN A CA 1
ATOM 723 C C . GLN A 1 95 ? 1.862 -6.689 8.558 1.00 75.44 95 GLN A C 1
ATOM 725 O O . GLN A 1 95 ? 2.586 -6.022 7.823 1.00 75.44 95 GLN A O 1
ATOM 730 N N . GLY A 1 96 ? 0.532 -6.570 8.535 1.00 72.25 96 GLY A N 1
ATOM 731 C CA . GLY A 1 96 ? -0.180 -5.560 7.757 1.00 72.25 96 GLY A CA 1
ATOM 732 C C . GLY A 1 96 ? -0.236 -5.795 6.249 1.00 72.25 96 GLY A C 1
ATOM 733 O O . GLY A 1 96 ? -0.818 -4.965 5.560 1.00 72.25 96 GLY A O 1
ATOM 734 N N . VAL A 1 97 ? 0.305 -6.897 5.730 1.00 70.75 97 VAL A N 1
ATOM 735 C CA . VAL A 1 97 ? 0.279 -7.203 4.287 1.00 70.75 97 VAL A CA 1
ATOM 736 C C . VAL A 1 97 ? -1.049 -7.853 3.878 1.00 70.75 97 VAL A C 1
ATOM 738 O O . VAL A 1 97 ? -1.380 -7.918 2.705 1.00 70.75 97 VAL A O 1
ATOM 741 N N . GLY A 1 98 ? -1.824 -8.363 4.842 1.00 70.94 98 GLY A N 1
ATOM 742 C CA . GLY A 1 98 ? -3.115 -9.019 4.601 1.00 70.94 98 GLY A CA 1
ATOM 743 C C . GLY A 1 98 ? -3.013 -10.500 4.214 1.00 70.94 98 GLY A C 1
ATOM 744 O O . GLY A 1 98 ? -4.003 -11.222 4.302 1.00 70.94 98 GLY A O 1
ATOM 745 N N . PHE A 1 99 ? -1.817 -10.981 3.859 1.00 66.69 99 PHE A N 1
ATOM 746 C CA . PHE A 1 99 ? -1.582 -12.371 3.437 1.00 66.69 99 PHE A CA 1
ATOM 747 C C . PHE A 1 99 ? -0.170 -12.911 3.756 1.00 66.69 99 PHE A C 1
ATOM 749 O O . PHE A 1 99 ? 0.163 -14.010 3.337 1.00 66.69 99 PHE A O 1
ATOM 756 N N . ARG A 1 100 ? 0.673 -12.177 4.506 1.00 53.00 100 ARG A N 1
ATOM 757 C CA . ARG A 1 100 ? 2.134 -12.423 4.637 1.00 53.00 100 ARG A CA 1
ATOM 758 C C . ARG A 1 100 ? 2.566 -13.830 5.082 1.00 53.00 100 ARG A C 1
ATOM 760 O O . ARG A 1 100 ? 3.696 -14.203 4.799 1.00 53.00 100 ARG A O 1
ATOM 767 N N . MET A 1 101 ? 1.711 -14.599 5.761 1.00 50.78 101 MET A N 1
ATOM 768 C CA . MET A 1 101 ? 2.027 -15.972 6.193 1.00 50.78 101 MET A CA 1
ATOM 769 C C . MET A 1 101 ? 1.501 -17.070 5.264 1.00 50.78 101 MET A C 1
ATOM 771 O O . MET A 1 101 ? 1.702 -18.247 5.541 1.00 50.78 101 MET A O 1
ATOM 775 N N . ILE A 1 102 ? 0.862 -16.711 4.152 1.00 51.59 102 ILE A N 1
ATOM 776 C CA . ILE A 1 102 ? 0.429 -17.672 3.143 1.00 51.59 102 ILE A CA 1
ATOM 777 C C . ILE A 1 102 ? 1.253 -17.368 1.896 1.00 51.59 102 ILE A C 1
ATOM 779 O O . ILE A 1 102 ? 0.990 -16.409 1.168 1.00 51.59 102 ILE A O 1
ATOM 783 N N . ARG A 1 103 ? 2.329 -18.145 1.705 1.00 44.12 103 ARG A N 1
ATOM 784 C CA . ARG A 1 103 ? 3.035 -18.206 0.421 1.00 44.12 103 ARG A CA 1
ATOM 785 C C . ARG A 1 103 ? 1.966 -18.575 -0.598 1.00 44.12 103 ARG A C 1
ATOM 787 O O . ARG A 1 103 ? 1.359 -19.630 -0.453 1.00 44.12 103 ARG A O 1
ATOM 794 N N . ARG A 1 104 ? 1.683 -17.671 -1.534 1.00 58.06 104 ARG A N 1
ATOM 795 C CA . ARG A 1 104 ? 0.577 -17.887 -2.447 1.00 58.06 104 ARG A CA 1
ATOM 796 C C . ARG A 1 104 ? 0.955 -18.932 -3.495 1.00 58.06 104 ARG A C 1
ATOM 798 O O . ARG A 1 104 ? 1.840 -18.669 -4.308 1.00 58.06 104 ARG A O 1
ATOM 805 N N . PHE A 1 105 ? 0.357 -20.114 -3.401 1.00 46.44 105 PHE A N 1
ATOM 806 C CA . PHE A 1 105 ? 0.603 -21.257 -4.274 1.00 46.44 105 PHE A CA 1
ATOM 807 C C . PHE A 1 105 ? -0.488 -21.425 -5.351 1.00 46.44 105 PHE A C 1
ATOM 809 O O . PHE A 1 105 ? -0.184 -22.041 -6.372 1.00 46.44 105 PHE A O 1
ATOM 816 N N . ASP A 1 106 ? -1.705 -20.871 -5.182 1.00 57.09 106 ASP A N 1
ATOM 817 C CA . ASP A 1 106 ? -2.791 -20.957 -6.180 1.00 57.09 106 ASP A CA 1
ATOM 818 C C . ASP A 1 106 ? -3.880 -19.848 -6.085 1.00 57.09 106 ASP A C 1
ATOM 820 O O . ASP A 1 106 ? -3.829 -18.921 -5.277 1.00 57.09 106 ASP A O 1
ATOM 824 N N . ALA A 1 107 ? -4.892 -19.911 -6.961 1.00 59.19 107 ALA A N 1
ATOM 825 C CA . ALA A 1 107 ? -5.960 -18.908 -7.066 1.00 59.19 107 ALA A CA 1
ATOM 826 C C . ALA A 1 107 ? -6.956 -18.878 -5.883 1.00 59.19 107 ALA A C 1
ATOM 828 O O . ALA A 1 107 ? -7.715 -17.915 -5.755 1.00 59.19 107 ALA A O 1
ATOM 829 N N . ALA A 1 108 ? -6.966 -19.892 -5.018 1.00 59.28 108 ALA A N 1
ATOM 830 C CA . ALA A 1 108 ? -7.801 -19.980 -3.821 1.00 59.28 108 ALA A CA 1
ATOM 831 C C . ALA A 1 108 ? -7.100 -19.427 -2.566 1.00 59.28 108 ALA A C 1
ATOM 833 O O . ALA A 1 108 ? -7.600 -19.601 -1.446 1.00 59.28 108 ALA A O 1
ATOM 834 N N . ASP A 1 109 ? -5.948 -18.767 -2.732 1.00 60.34 109 ASP A N 1
ATOM 835 C CA . ASP A 1 109 ? -5.109 -18.364 -1.616 1.00 60.34 109 ASP A CA 1
ATOM 836 C C . ASP A 1 109 ? -5.816 -17.485 -0.594 1.00 60.34 109 ASP A C 1
ATOM 838 O O . ASP A 1 109 ? -6.262 -16.355 -0.846 1.00 60.34 109 ASP A O 1
ATOM 842 N N . ARG A 1 110 ? -5.885 -18.048 0.610 1.00 65.38 110 ARG A N 1
ATOM 843 C CA . ARG A 1 110 ? -6.758 -17.567 1.661 1.00 65.38 110 ARG A CA 1
ATOM 844 C C . ARG A 1 110 ? -6.226 -16.261 2.221 1.00 65.38 110 ARG A C 1
ATOM 846 O O . ARG A 1 110 ? -5.042 -16.049 2.468 1.00 65.38 110 ARG A O 1
ATOM 853 N N . ILE A 1 111 ? -7.158 -15.349 2.395 1.00 71.50 111 ILE A N 1
ATOM 854 C CA . ILE A 1 111 ? -6.961 -14.094 3.088 1.00 71.50 111 ILE A CA 1
ATOM 855 C C . ILE A 1 111 ? -6.535 -14.401 4.539 1.00 71.50 111 ILE A C 1
ATOM 857 O O . ILE A 1 111 ? -7.004 -15.386 5.108 1.00 71.50 111 ILE A O 1
ATOM 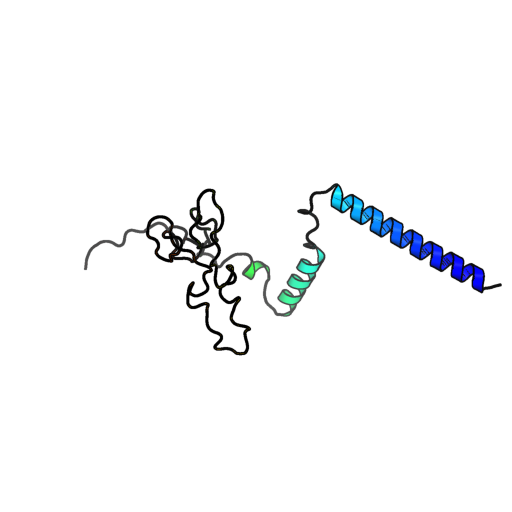861 N N . CYS A 1 112 ? -5.659 -13.588 5.152 1.00 74.31 112 CYS A N 1
ATOM 862 C CA . CYS A 1 112 ? -5.266 -13.787 6.555 1.00 74.31 112 CYS A CA 1
ATOM 863 C C . CYS A 1 112 ? -6.525 -13.931 7.432 1.00 74.31 112 CYS A C 1
ATOM 865 O O . CYS A 1 112 ? -7.267 -12.953 7.529 1.00 74.31 112 CYS A O 1
ATOM 867 N N . PRO A 1 113 ? -6.771 -15.086 8.081 1.00 70.31 113 PRO A N 1
ATOM 868 C CA . PRO A 1 113 ? -8.043 -15.348 8.757 1.00 70.31 113 PRO A CA 1
ATOM 869 C C . PRO A 1 113 ? -8.251 -14.420 9.955 1.00 70.31 113 PRO A C 1
ATOM 871 O O . PRO A 1 113 ? -9.371 -14.021 10.244 1.00 70.31 113 PRO A O 1
ATOM 874 N N . PHE A 1 114 ? -7.159 -13.998 10.595 1.00 72.25 114 PHE A N 1
ATOM 875 C CA . PHE A 1 114 ? -7.204 -13.099 11.742 1.00 72.25 114 PHE A CA 1
ATOM 876 C C . PHE A 1 114 ? -7.675 -11.689 11.376 1.00 72.25 114 PHE A C 1
ATOM 878 O O . PHE A 1 114 ? -8.506 -11.103 12.056 1.00 72.25 114 PHE A O 1
ATOM 885 N N . CYS A 1 115 ? -7.149 -11.125 10.285 1.00 72.31 115 CYS A N 1
ATOM 886 C CA . CYS A 1 115 ? -7.465 -9.748 9.900 1.00 72.31 115 CYS A CA 1
ATOM 887 C C . CYS A 1 115 ? -8.372 -9.637 8.673 1.00 72.31 115 CYS A C 1
ATOM 889 O O . CYS A 1 115 ? -8.622 -8.529 8.194 1.00 72.31 115 CYS A O 1
ATOM 891 N N . SER A 1 116 ? -8.800 -10.772 8.119 1.00 72.38 116 SER A N 1
ATOM 892 C CA . SER A 1 116 ? -9.517 -10.866 6.849 1.00 72.38 116 SER A CA 1
ATOM 893 C C . SER A 1 116 ? -8.889 -9.985 5.755 1.00 72.38 116 SER A C 1
ATOM 895 O O . SER A 1 116 ? -9.582 -9.326 4.990 1.00 72.38 116 SER A O 1
ATOM 897 N N . GLY A 1 117 ? -7.551 -9.940 5.688 1.00 70.88 117 GLY A N 1
ATOM 898 C CA . GLY A 1 117 ? -6.818 -9.276 4.599 1.00 70.88 117 GLY A CA 1
ATOM 899 C C . GLY A 1 117 ? -6.652 -7.776 4.755 1.00 70.88 117 GLY A C 1
ATOM 900 O O . GLY A 1 117 ? -5.891 -7.161 4.019 1.00 70.88 117 GLY A O 1
ATOM 901 N N . MET A 1 118 ? -7.308 -7.190 5.749 1.00 69.75 118 MET A N 1
ATOM 902 C CA . MET A 1 118 ? -7.326 -5.743 5.962 1.00 69.75 118 MET A CA 1
ATOM 903 C C . MET A 1 118 ? -6.154 -5.243 6.814 1.00 69.75 118 MET A C 1
ATOM 905 O O . MET A 1 118 ? -5.978 -4.039 6.978 1.00 69.75 118 MET A O 1
ATOM 909 N N . GLY A 1 119 ? -5.336 -6.146 7.367 1.00 65.00 119 GLY A N 1
ATOM 910 C CA . GLY A 1 119 ? -4.212 -5.772 8.231 1.00 65.00 119 GLY A CA 1
ATOM 911 C C . GLY A 1 119 ? -4.648 -5.160 9.571 1.00 65.00 119 GLY A C 1
ATOM 912 O O . GLY A 1 119 ? -3.913 -4.343 10.115 1.00 65.00 119 GLY A O 1
ATOM 913 N N . ARG A 1 120 ? -5.835 -5.560 10.057 1.00 71.88 120 ARG A N 1
ATOM 914 C CA . ARG A 1 120 ? -6.540 -5.145 11.288 1.00 71.88 120 ARG A CA 1
ATOM 915 C C . ARG A 1 120 ? -5.756 -5.384 12.580 1.00 71.88 120 ARG A C 1
ATOM 917 O O . ARG A 1 120 ? -4.942 -6.306 12.645 1.00 71.88 120 ARG A O 1
ATOM 924 N N . VAL A 1 121 ? -6.094 -4.611 13.610 1.00 65.25 121 VAL A N 1
ATOM 925 C CA . VAL A 1 121 ? -5.575 -4.735 14.982 1.00 65.25 121 VAL A CA 1
ATOM 926 C C . VAL A 1 121 ? -6.729 -4.596 15.969 1.00 65.25 121 VAL A C 1
ATOM 928 O O . VAL A 1 121 ? -7.788 -4.078 15.608 1.00 65.25 121 VAL A O 1
ATOM 931 N N . GLU A 1 122 ? -6.546 -5.121 17.175 1.00 67.69 122 GLU A N 1
ATOM 932 C CA . GLU A 1 122 ? -7.486 -4.962 18.283 1.00 67.69 122 GLU A CA 1
ATOM 933 C C . GLU A 1 122 ? -7.693 -3.480 18.594 1.00 67.69 122 GLU A C 1
ATOM 935 O O . GLU A 1 122 ? -6.736 -2.704 18.663 1.00 67.69 122 GLU A O 1
ATOM 940 N N . LEU A 1 123 ? -8.958 -3.076 18.731 1.00 67.06 123 LEU A N 1
ATOM 941 C CA . LEU A 1 123 ? -9.288 -1.740 19.202 1.00 67.06 123 LEU A CA 1
ATOM 942 C C . LEU A 1 123 ? -8.847 -1.622 20.664 1.00 67.06 123 LEU A C 1
ATOM 944 O O . LEU A 1 123 ? -9.194 -2.498 21.459 1.00 67.06 123 LEU A O 1
ATOM 948 N N . PRO A 1 124 ? -8.155 -0.532 21.036 1.00 63.94 124 PRO A N 1
ATOM 949 C CA . PRO A 1 124 ? -7.677 -0.341 22.403 1.00 63.94 124 PRO A CA 1
ATOM 950 C C . PRO A 1 124 ? -8.817 -0.321 23.431 1.00 63.94 124 PRO A C 1
ATOM 952 O O . PRO A 1 124 ? -8.622 -0.763 24.556 1.00 63.94 124 PRO A O 1
ATOM 955 N N . ASP A 1 125 ? -10.013 0.124 23.035 1.00 66.19 125 ASP A N 1
ATOM 956 C CA . ASP A 1 125 ? -11.141 0.299 23.957 1.00 66.19 125 ASP A CA 1
ATOM 957 C C . ASP A 1 125 ? -11.964 -0.978 24.176 1.00 66.19 125 ASP A C 1
ATOM 959 O O . ASP A 1 125 ? -12.601 -1.138 25.214 1.00 66.19 125 ASP A O 1
ATOM 963 N N . THR A 1 126 ? -11.992 -1.888 23.198 1.00 69.75 126 THR A N 1
ATOM 964 C CA . THR A 1 126 ? -12.882 -3.064 23.226 1.00 69.75 126 THR A CA 1
ATOM 965 C C . THR A 1 126 ? -12.139 -4.393 23.201 1.00 69.75 126 THR A C 1
ATOM 967 O O . THR A 1 126 ? -12.755 -5.427 23.445 1.00 69.75 126 THR A O 1
ATOM 970 N N . GLY A 1 127 ? -10.847 -4.401 22.858 1.00 67.62 127 GLY A N 1
ATOM 971 C CA . GLY A 1 127 ? -10.086 -5.628 22.603 1.00 67.62 127 GLY A CA 1
ATOM 972 C C . GLY A 1 127 ? -10.577 -6.411 21.379 1.00 67.62 127 GLY A C 1
ATOM 973 O O . GLY A 1 127 ? -10.091 -7.501 21.099 1.00 67.62 127 GLY A O 1
ATOM 974 N N . VAL A 1 128 ? -11.548 -5.882 20.626 1.00 68.06 128 VAL A N 1
ATOM 975 C CA . VAL A 1 128 ? -12.101 -6.545 19.443 1.00 68.06 128 VAL A CA 1
ATOM 976 C C . VAL A 1 128 ? -11.306 -6.122 18.213 1.00 68.06 128 VAL A C 1
ATOM 978 O O . VAL A 1 128 ? -11.028 -4.941 18.008 1.00 68.06 128 VAL A O 1
ATOM 981 N N . VAL A 1 129 ? -10.962 -7.077 17.349 1.00 69.50 129 VAL A N 1
ATOM 982 C CA . VAL A 1 129 ? -10.305 -6.806 16.063 1.00 69.50 129 VAL A CA 1
ATOM 983 C C . VAL A 1 129 ? -11.279 -6.092 15.123 1.00 69.50 129 VAL A C 1
ATOM 985 O O . VAL A 1 129 ? -12.169 -6.711 14.534 1.00 69.50 129 VAL A O 1
ATOM 988 N N . GLY A 1 130 ? -11.098 -4.783 14.948 1.00 70.50 130 GLY A N 1
ATOM 989 C CA . GLY A 1 130 ? -12.011 -3.944 14.172 1.00 70.50 130 GLY A CA 1
ATOM 990 C C . GLY A 1 130 ? -11.353 -3.190 13.019 1.00 70.50 130 GLY A C 1
ATOM 991 O O . GLY A 1 130 ? -10.139 -3.198 12.811 1.00 70.50 130 GLY A O 1
ATOM 992 N N . THR A 1 131 ? -12.199 -2.553 12.220 1.00 75.31 131 THR A N 1
ATOM 993 C CA . THR A 1 131 ? -11.822 -1.649 11.125 1.00 75.31 131 THR A CA 1
ATOM 994 C C . THR A 1 131 ? -12.151 -0.212 11.498 1.00 75.31 131 THR A C 1
ATOM 996 O O . THR A 1 131 ? -12.857 0.021 12.475 1.00 75.31 131 THR A O 1
ATOM 999 N N . CYS A 1 132 ? -11.684 0.768 10.715 1.00 76.81 132 CYS A N 1
ATOM 1000 C CA . CYS A 1 132 ? -12.114 2.153 10.910 1.00 76.81 132 CYS A CA 1
ATOM 1001 C C . CYS A 1 132 ? -13.658 2.232 10.893 1.00 76.81 132 CYS A C 1
ATOM 1003 O O . CYS A 1 132 ? -14.244 1.938 9.846 1.00 76.81 132 CYS A O 1
ATOM 1005 N N . PRO A 1 133 ? -14.314 2.660 11.992 1.00 77.31 133 PRO A N 1
ATOM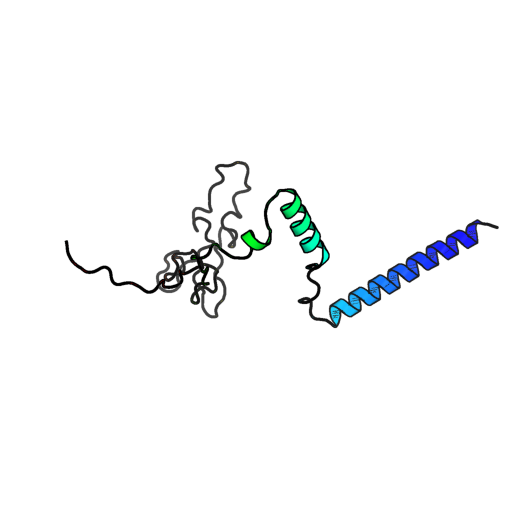 1006 C CA . PRO A 1 133 ? -15.775 2.610 12.123 1.00 77.31 133 PRO A CA 1
ATOM 1007 C C . PRO A 1 133 ? -16.499 3.582 11.183 1.00 77.31 133 PRO A C 1
ATOM 1009 O O . PRO A 1 133 ? -17.690 3.456 10.950 1.00 77.31 133 PRO A O 1
ATOM 1012 N N . ARG A 1 134 ? -15.784 4.557 10.608 1.00 81.38 134 ARG A N 1
ATOM 1013 C CA . ARG A 1 134 ? -16.355 5.518 9.655 1.00 81.38 134 ARG A CA 1
ATOM 1014 C C . ARG A 1 134 ? -16.435 4.998 8.223 1.00 81.38 134 ARG A C 1
ATOM 1016 O O . ARG A 1 134 ? -17.249 5.485 7.448 1.00 81.38 134 ARG A O 1
ATOM 1023 N N . CYS A 1 135 ? -15.542 4.093 7.832 1.00 79.94 135 CYS A N 1
ATOM 1024 C CA . CYS A 1 135 ? -15.444 3.637 6.441 1.00 79.94 135 CYS A CA 1
ATOM 1025 C C . CYS A 1 135 ? -15.490 2.113 6.296 1.00 79.94 135 CYS A C 1
ATOM 1027 O O . CYS A 1 135 ? -15.227 1.611 5.204 1.00 79.94 135 CYS A O 1
ATOM 1029 N N . ASP A 1 136 ? -15.774 1.387 7.379 1.00 76.06 136 ASP A N 1
ATOM 1030 C CA . ASP A 1 136 ? -15.827 -0.080 7.449 1.00 76.06 136 ASP A CA 1
ATOM 1031 C C . ASP A 1 136 ? -14.600 -0.772 6.843 1.00 76.06 136 ASP A C 1
ATOM 1033 O O . ASP A 1 136 ? -14.700 -1.801 6.178 1.00 76.06 136 ASP A O 1
ATOM 1037 N N . GLY A 1 137 ? -13.419 -0.175 7.002 1.00 74.38 137 GLY A N 1
ATOM 1038 C CA . GLY A 1 137 ? -12.186 -0.757 6.467 1.00 74.38 137 GLY A CA 1
ATOM 1039 C C . GLY A 1 137 ? -11.832 -0.370 5.035 1.00 74.38 137 GLY A C 1
ATOM 1040 O O . GLY A 1 137 ? -10.756 -0.740 4.575 1.00 74.38 137 GLY A O 1
ATOM 1041 N N . ARG A 1 138 ? -12.673 0.399 4.333 1.00 78.44 138 ARG A N 1
ATOM 1042 C CA . ARG A 1 138 ? -12.437 0.760 2.921 1.00 78.44 138 ARG A CA 1
ATOM 1043 C C . ARG A 1 138 ? -11.401 1.864 2.723 1.00 78.44 138 ARG A C 1
ATOM 1045 O O . ARG A 1 138 ? -10.914 2.044 1.616 1.00 78.44 138 ARG A O 1
ATOM 1052 N N . GLY A 1 139 ? -11.133 2.668 3.751 1.00 78.44 139 GLY A N 1
ATOM 1053 C CA . GLY A 1 139 ? -10.281 3.856 3.639 1.00 78.44 139 GLY A CA 1
ATOM 1054 C C . GLY A 1 139 ? -10.929 5.023 2.893 1.00 78.44 139 GLY A C 1
ATOM 1055 O O . GLY A 1 139 ? -10.445 6.144 2.975 1.00 78.44 139 GLY A O 1
ATOM 1056 N N . LEU A 1 140 ? -12.069 4.799 2.244 1.00 82.50 140 LEU A N 1
ATOM 1057 C CA . LEU A 1 140 ? -12.778 5.776 1.431 1.00 82.50 140 LEU A CA 1
ATOM 1058 C C . LEU A 1 140 ? -14.185 6.002 1.985 1.00 82.50 140 LEU A C 1
ATOM 1060 O O . LEU A 1 140 ? -14.845 5.068 2.451 1.00 82.50 140 LEU A O 1
ATOM 1064 N N . VAL A 1 141 ? -14.643 7.246 1.915 1.00 81.75 141 VAL A N 1
ATOM 1065 C CA . VAL A 1 141 ? -16.031 7.639 2.160 1.00 81.75 141 VAL A CA 1
ATOM 1066 C C . VAL A 1 141 ? -16.619 8.167 0.859 1.00 81.75 141 VAL A C 1
ATOM 1068 O O . VAL A 1 141 ? -15.908 8.744 0.039 1.00 81.75 141 VAL A O 1
ATOM 1071 N N . ARG A 1 142 ? -17.918 7.950 0.646 1.00 74.38 142 ARG A N 1
ATOM 1072 C CA . ARG A 1 142 ? -18.603 8.584 -0.482 1.00 74.38 142 ARG A CA 1
ATOM 1073 C C . ARG A 1 142 ? -18.658 10.085 -0.218 1.00 74.38 142 ARG A C 1
ATOM 1075 O O . ARG A 1 142 ? -18.939 10.486 0.918 1.00 74.38 142 ARG A O 1
ATOM 1082 N N . SER A 1 143 ? -18.408 10.900 -1.243 1.00 65.94 143 SER A N 1
ATOM 1083 C CA . SER A 1 143 ? -18.911 12.268 -1.219 1.00 65.94 143 SER A CA 1
ATOM 1084 C C . SER A 1 143 ? -20.402 12.178 -0.936 1.00 65.94 143 SER A C 1
ATOM 1086 O O . SER A 1 143 ? -21.104 11.304 -1.454 1.00 65.94 143 SER A O 1
ATOM 1088 N N . ARG A 1 144 ? -20.877 12.994 0.002 1.00 59.12 144 ARG A N 1
ATOM 1089 C CA . ARG A 1 144 ? -22.306 13.126 0.232 1.00 59.12 144 ARG A CA 1
ATOM 1090 C C . ARG A 1 144 ? -22.832 13.747 -1.059 1.00 59.12 144 ARG A C 1
ATOM 1092 O O . ARG A 1 144 ? -22.808 14.963 -1.190 1.00 59.12 144 ARG A O 1
ATOM 1099 N N . ALA A 1 145 ? -23.234 12.921 -2.028 1.00 51.81 145 ALA A N 1
ATOM 1100 C CA . ALA A 1 145 ? -24.219 13.352 -3.000 1.00 51.81 145 ALA A CA 1
ATOM 1101 C C . ALA A 1 145 ? -25.326 13.942 -2.136 1.00 51.81 145 ALA A C 1
ATOM 1103 O O . ALA A 1 145 ? -25.761 13.280 -1.185 1.00 51.81 145 ALA A O 1
ATOM 1104 N N . THR A 1 146 ? -25.601 15.230 -2.341 1.00 49.56 146 THR A N 1
ATOM 1105 C CA . THR A 1 146 ? -26.679 15.977 -1.698 1.00 49.56 146 THR A CA 1
ATOM 1106 C C . THR A 1 146 ? -27.803 15.004 -1.414 1.00 49.56 146 THR A C 1
ATOM 1108 O O . THR A 1 146 ? -28.342 14.411 -2.342 1.00 49.56 146 THR A O 1
ATOM 1111 N N . ALA A 1 147 ? -28.020 14.726 -0.127 1.00 46.91 147 ALA A N 1
ATOM 1112 C CA . ALA A 1 147 ? -29.054 13.814 0.311 1.00 46.91 147 ALA A CA 1
ATOM 1113 C C . ALA A 1 147 ? -30.373 14.480 -0.065 1.00 46.91 147 ALA A C 1
ATOM 1115 O O . ALA A 1 147 ? -30.912 15.274 0.700 1.00 46.91 147 ALA A O 1
ATOM 1116 N N . GLU A 1 148 ? -30.818 14.237 -1.291 1.00 51.22 148 GLU A N 1
ATOM 1117 C CA . GLU A 1 148 ? -32.172 14.502 -1.714 1.00 51.22 148 GLU A CA 1
ATOM 1118 C C . GLU A 1 148 ? -33.005 13.568 -0.845 1.00 51.22 148 GLU A C 1
ATOM 1120 O O . GLU A 1 148 ? -32.872 12.342 -0.891 1.00 51.22 148 GLU A O 1
ATOM 1125 N N . SER A 1 149 ? -33.697 14.183 0.108 1.00 49.44 149 SER A N 1
ATOM 1126 C CA . SER A 1 149 ? -34.539 13.522 1.087 1.00 49.44 149 SER A CA 1
ATOM 1127 C C . SER A 1 149 ? -35.465 12.563 0.355 1.00 49.44 149 SER A C 1
ATOM 1129 O O . SER A 1 149 ? -36.308 13.008 -0.419 1.00 49.44 149 SER A O 1
ATOM 1131 N N . VAL A 1 150 ? -35.308 11.263 0.603 1.00 57.69 150 VAL A N 1
ATOM 1132 C CA . VAL A 1 150 ? -36.342 10.278 0.290 1.00 57.69 150 VAL A CA 1
ATOM 1133 C C . VAL A 1 150 ? -37.582 10.725 1.071 1.00 57.69 150 VAL A C 1
ATOM 1135 O O . VAL A 1 150 ? -37.493 10.789 2.299 1.00 57.69 150 VAL A O 1
ATOM 1138 N N . PRO A 1 151 ? -38.688 11.128 0.420 1.00 51.50 151 PRO A N 1
ATOM 1139 C CA . PRO A 1 151 ? -39.892 11.466 1.155 1.00 51.50 151 PRO A CA 1
ATOM 1140 C C . PRO A 1 151 ? -40.438 10.185 1.788 1.00 51.50 151 PRO A C 1
ATOM 1142 O O . PRO A 1 151 ? -40.630 9.178 1.106 1.00 51.50 151 PRO A O 1
ATOM 1145 N N . ASP A 1 152 ? -40.657 10.230 3.100 1.00 51.16 152 ASP A N 1
ATOM 1146 C CA . ASP A 1 152 ? -41.389 9.197 3.824 1.00 51.16 152 ASP A CA 1
ATOM 1147 C C . ASP A 1 152 ? -42.808 9.106 3.253 1.00 51.16 152 ASP A C 1
ATOM 1149 O O . ASP A 1 152 ? -43.592 10.051 3.362 1.00 51.16 152 ASP A O 1
ATOM 1153 N N . GLY A 1 153 ? -43.143 7.962 2.659 1.00 54.94 153 GLY A N 1
ATOM 1154 C CA . GLY A 1 153 ? -44.529 7.602 2.382 1.00 54.94 153 GLY A CA 1
ATOM 1155 C C . GLY A 1 153 ? -44.742 6.827 1.091 1.00 54.94 153 GLY A C 1
ATOM 1156 O O . GLY A 1 153 ? -44.981 7.443 0.055 1.00 54.94 153 GLY A O 1
ATOM 1157 N N . ILE A 1 154 ? -44.755 5.493 1.202 1.00 44.06 154 ILE A N 1
ATOM 1158 C CA . ILE A 1 154 ? -45.857 4.634 0.724 1.00 44.06 154 ILE A CA 1
ATOM 1159 C C . ILE A 1 154 ? -46.072 3.539 1.769 1.00 44.06 154 ILE A C 1
ATOM 1161 O O . ILE A 1 154 ? -45.073 2.869 2.113 1.00 44.06 154 ILE A O 1
#